Protein AF-A0A6N2NL70-F1 (afdb_monomer_lite)

Secondary structure (DSSP, 8-state):
-HHHHHHHHHHHHHHHHHHHHHHHHHHHHHHHHHHHSSSHHHHHHHHHHHHHHHHHHHHSPPHHHHHHHHHHHHHHHHHHHH-GGGTT-EEEE-TTTTTT---TTS-EEEEEEPS------TTHHHHHHHHHHHHHHHHHHTTTSTTHHHHHTT------SSS-TTEEEEEE---

Structure (mmCIF, N/CA/C/O backbone):
data_AF-A0A6N2NL70-F1
#
_entry.id   AF-A0A6N2NL70-F1
#
loop_
_atom_site.group_PDB
_atom_sit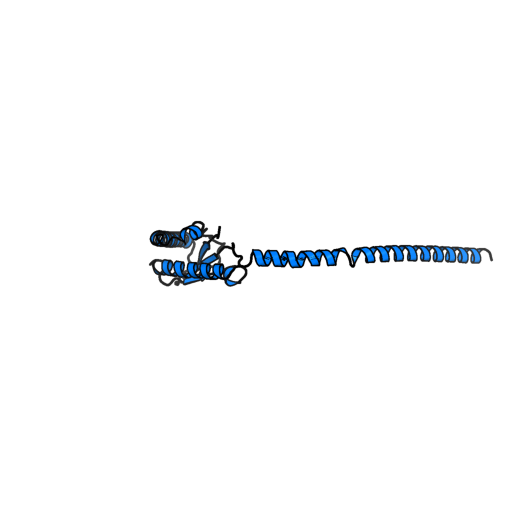e.id
_atom_site.type_symbol
_atom_site.label_atom_id
_atom_site.label_alt_id
_atom_site.label_comp_id
_atom_site.label_asym_id
_atom_site.label_entity_id
_atom_site.label_seq_id
_atom_site.pdbx_PDB_ins_code
_atom_site.Cartn_x
_atom_site.Cartn_y
_atom_site.Cartn_z
_atom_site.occupancy
_atom_site.B_iso_or_equiv
_atom_site.auth_seq_id
_atom_site.auth_comp_id
_atom_site.auth_asym_id
_atom_site.auth_atom_id
_atom_site.pdbx_PDB_model_num
ATOM 1 N N . MET A 1 1 ? 22.037 49.053 -81.531 1.00 60.97 1 MET A N 1
ATOM 2 C CA . MET A 1 1 ? 22.337 47.600 -81.547 1.00 60.97 1 MET A CA 1
ATOM 3 C C . MET A 1 1 ? 23.118 47.117 -80.321 1.00 60.97 1 MET A C 1
ATOM 5 O O . MET A 1 1 ? 22.799 46.044 -79.839 1.00 60.97 1 MET A O 1
ATOM 9 N N . VAL A 1 2 ? 24.074 47.874 -79.763 1.00 65.06 2 VAL A N 1
ATOM 10 C CA . VAL A 1 2 ? 24.928 47.417 -78.635 1.00 65.06 2 VAL A CA 1
ATOM 11 C C . VAL A 1 2 ? 24.159 47.146 -77.325 1.00 65.06 2 VAL A C 1
ATOM 13 O O . VAL A 1 2 ? 24.443 46.173 -76.633 1.00 65.06 2 VAL A O 1
ATOM 16 N N . THR A 1 3 ? 23.134 47.938 -77.004 1.00 68.06 3 THR A N 1
ATOM 17 C CA . THR A 1 3 ? 22.392 47.832 -75.730 1.00 68.06 3 THR A CA 1
ATOM 18 C C . THR A 1 3 ? 21.575 46.542 -75.599 1.00 68.06 3 THR A C 1
ATOM 20 O O . THR A 1 3 ? 21.500 45.968 -74.519 1.00 68.06 3 THR A O 1
ATOM 23 N N . ILE A 1 4 ? 21.001 46.046 -76.701 1.00 75.00 4 ILE A N 1
ATOM 24 C CA . ILE A 1 4 ? 20.176 44.824 -76.702 1.00 75.00 4 ILE A CA 1
ATOM 25 C C . ILE A 1 4 ? 21.049 43.587 -76.462 1.00 75.00 4 ILE A C 1
ATOM 27 O O . ILE A 1 4 ? 20.670 42.706 -75.695 1.00 75.00 4 ILE A O 1
ATOM 31 N N . HIS A 1 5 ? 22.249 43.550 -77.050 1.00 76.25 5 HIS A N 1
ATOM 32 C CA . HIS A 1 5 ? 23.194 42.454 -76.833 1.00 76.25 5 HIS A CA 1
ATOM 33 C C . HIS A 1 5 ? 23.708 42.397 -75.390 1.00 76.25 5 HIS A C 1
ATOM 35 O O . HIS A 1 5 ? 23.861 41.304 -74.852 1.00 76.25 5 HIS A O 1
ATOM 41 N N . LEU A 1 6 ? 23.915 43.548 -74.740 1.00 77.19 6 LEU A N 1
ATOM 42 C CA . LEU A 1 6 ? 24.357 43.590 -73.344 1.00 77.19 6 LEU A CA 1
ATOM 43 C C . LEU A 1 6 ? 23.268 43.094 -72.380 1.00 77.19 6 LEU A C 1
ATOM 45 O O . LEU A 1 6 ? 23.567 42.338 -71.460 1.00 77.19 6 LEU A O 1
ATOM 49 N N . VAL A 1 7 ? 22.004 43.465 -72.617 1.00 79.62 7 VAL A N 1
ATOM 50 C CA . VAL A 1 7 ? 20.869 42.979 -71.815 1.00 79.62 7 VAL A CA 1
ATOM 51 C C . VAL A 1 7 ? 20.704 41.467 -71.974 1.00 79.62 7 VAL A C 1
ATOM 53 O O . VAL A 1 7 ? 20.591 40.769 -70.971 1.00 79.62 7 VAL A O 1
ATOM 56 N N . LEU A 1 8 ? 20.782 40.941 -73.203 1.00 80.19 8 LEU A N 1
ATOM 57 C CA . LEU A 1 8 ? 20.719 39.496 -73.441 1.00 80.19 8 LEU A CA 1
ATOM 58 C C . LEU A 1 8 ? 21.860 38.751 -72.737 1.00 80.19 8 LEU A C 1
ATOM 60 O O . LEU A 1 8 ? 21.617 37.746 -72.071 1.00 80.19 8 LEU A O 1
ATOM 64 N N . LEU A 1 9 ? 23.088 39.266 -72.817 1.00 81.62 9 LEU A N 1
ATOM 65 C CA . LEU A 1 9 ? 24.242 38.645 -72.170 1.00 81.62 9 LEU A CA 1
ATOM 66 C C . LEU A 1 9 ? 24.090 38.615 -70.642 1.00 81.62 9 LEU A C 1
ATOM 68 O O . LEU A 1 9 ? 24.314 37.576 -70.027 1.00 81.62 9 LEU A O 1
ATOM 72 N N . LEU A 1 10 ? 23.645 39.718 -70.033 1.00 81.81 10 LEU A N 1
ATOM 73 C CA . LEU A 1 10 ? 23.405 39.780 -68.591 1.00 81.81 10 LEU A CA 1
ATOM 74 C C . LEU A 1 10 ? 22.284 38.832 -68.159 1.00 81.81 10 LEU A C 1
ATOM 76 O O . LEU A 1 10 ? 22.434 38.163 -67.142 1.00 81.81 10 LEU A O 1
ATOM 80 N N . THR A 1 11 ? 21.204 38.711 -68.940 1.00 78.38 11 THR A N 1
ATOM 81 C CA . THR A 1 11 ? 20.132 37.748 -68.637 1.00 78.38 11 THR A CA 1
ATOM 82 C C . THR A 1 11 ? 20.603 36.300 -68.736 1.00 78.38 11 THR A C 1
ATOM 84 O O . THR A 1 11 ? 20.249 35.493 -67.884 1.00 78.38 11 THR A O 1
ATOM 87 N N . LEU A 1 12 ? 21.452 35.971 -69.714 1.00 81.75 12 LEU A N 1
ATOM 88 C CA . LEU A 1 12 ? 22.005 34.624 -69.864 1.00 81.75 12 LEU A CA 1
ATOM 89 C C . LEU A 1 12 ? 22.978 34.278 -68.732 1.00 81.75 12 LEU A C 1
ATOM 91 O O . LEU A 1 12 ? 22.918 33.169 -68.210 1.00 81.75 12 LEU A O 1
ATOM 95 N N . ILE A 1 13 ? 23.811 35.230 -68.296 1.00 80.94 13 ILE A N 1
ATOM 96 C CA . ILE A 1 13 ? 24.683 35.061 -67.123 1.00 80.94 13 ILE A CA 1
ATOM 97 C C . ILE A 1 13 ? 23.839 34.849 -65.861 1.00 80.94 13 ILE A C 1
ATOM 99 O O . ILE A 1 13 ? 24.136 33.960 -65.069 1.00 80.94 13 ILE A O 1
ATOM 103 N N . TRP A 1 14 ? 22.762 35.618 -65.688 1.00 77.69 14 TRP A N 1
ATOM 104 C CA . TRP A 1 14 ? 21.868 35.470 -64.538 1.00 77.69 14 TRP A CA 1
ATOM 105 C C . TRP A 1 14 ? 21.181 34.101 -64.512 1.00 77.69 14 TRP A C 1
ATOM 107 O O . TRP A 1 14 ? 21.126 33.469 -63.462 1.00 77.69 14 TRP A O 1
ATOM 117 N N . ILE A 1 15 ? 20.714 33.612 -65.667 1.00 79.25 15 ILE A N 1
ATOM 118 C CA . ILE A 1 15 ? 20.118 32.274 -65.799 1.00 79.25 15 ILE A CA 1
ATOM 119 C C . ILE A 1 15 ? 21.146 31.186 -65.472 1.00 79.25 15 ILE A C 1
ATOM 121 O O . ILE A 1 15 ? 20.817 30.255 -64.743 1.00 79.25 15 ILE A O 1
ATOM 125 N N . TRP A 1 16 ? 22.384 31.325 -65.957 1.00 73.75 16 TRP A N 1
ATOM 126 C CA . TRP A 1 16 ? 23.456 30.356 -65.722 1.00 73.75 16 TRP A CA 1
ATOM 127 C C . TRP A 1 16 ? 23.856 30.282 -64.238 1.00 73.75 16 TRP A C 1
ATOM 129 O O . TRP A 1 16 ? 23.943 29.202 -63.656 1.00 73.75 16 TRP A O 1
ATOM 139 N N . VAL A 1 17 ? 23.979 31.437 -63.578 1.00 78.06 17 VAL A N 1
ATOM 140 C CA . VAL A 1 17 ? 24.245 31.511 -62.132 1.00 78.06 17 VAL A CA 1
ATOM 141 C C . VAL A 1 17 ? 23.085 30.926 -61.319 1.00 78.06 17 VAL A C 1
ATOM 143 O O . VAL A 1 17 ? 23.312 30.228 -60.329 1.00 78.06 17 VAL A O 1
ATOM 146 N N . LEU A 1 18 ? 21.837 31.168 -61.733 1.00 75.69 18 LEU A N 1
ATOM 147 C CA . LEU A 1 18 ? 20.662 30.635 -61.045 1.00 75.69 18 LEU A CA 1
ATOM 148 C C . LEU A 1 18 ? 20.549 29.110 -61.199 1.00 75.69 18 LEU A C 1
ATOM 150 O O . LEU A 1 18 ? 20.168 28.430 -60.245 1.00 75.69 18 LEU A O 1
ATOM 154 N N . SER A 1 19 ? 20.907 28.559 -62.366 1.00 72.75 19 SER A N 1
ATOM 155 C CA . SER A 1 19 ? 20.907 27.110 -62.585 1.00 72.75 19 SER A CA 1
ATOM 156 C C . SER A 1 19 ? 21.969 26.398 -61.753 1.00 72.75 19 SER A C 1
ATOM 158 O O . SER A 1 19 ? 21.662 25.380 -61.133 1.00 72.75 19 SER A O 1
ATOM 160 N N . ASP A 1 20 ? 23.176 26.955 -61.656 1.00 73.44 20 ASP A N 1
ATOM 161 C CA . ASP A 1 20 ? 24.255 26.354 -60.865 1.00 73.44 20 ASP A CA 1
ATOM 162 C C . ASP A 1 20 ? 23.947 26.401 -59.364 1.00 73.44 20 ASP A C 1
ATOM 164 O O . ASP A 1 20 ? 24.164 25.423 -58.642 1.00 73.44 20 ASP A O 1
ATOM 168 N N . LEU A 1 21 ? 23.347 27.501 -58.894 1.00 73.62 21 LEU A N 1
ATOM 169 C CA . LEU A 1 21 ? 22.885 27.619 -57.513 1.00 73.62 21 LEU A CA 1
ATOM 170 C C . LEU A 1 21 ? 21.769 26.609 -57.205 1.00 73.62 21 LEU A C 1
ATOM 172 O O . LEU A 1 21 ? 21.770 26.002 -56.136 1.00 73.62 21 LEU A O 1
ATOM 176 N N . HIS A 1 22 ? 20.847 26.377 -58.144 1.00 71.81 22 HIS A N 1
ATOM 177 C CA . HIS A 1 22 ? 19.790 25.379 -57.985 1.00 71.81 22 HIS A CA 1
ATOM 178 C C . HIS A 1 22 ? 20.348 23.950 -57.929 1.00 71.81 22 HIS A C 1
ATOM 180 O O . HIS A 1 22 ? 19.907 23.153 -57.101 1.00 71.81 22 HIS A O 1
ATOM 186 N N . VAL A 1 23 ? 21.348 23.622 -58.754 1.00 73.19 23 VAL A N 1
ATOM 187 C CA . VAL A 1 23 ? 22.023 22.314 -58.716 1.00 73.19 23 VAL A CA 1
ATOM 188 C C . VAL A 1 23 ? 22.745 22.115 -57.383 1.00 73.19 23 VAL A C 1
ATOM 190 O O . VAL A 1 23 ? 22.599 21.057 -56.770 1.00 73.19 23 VAL A O 1
ATOM 193 N N . LEU A 1 24 ? 23.448 23.135 -56.882 1.00 67.69 24 LEU A N 1
ATOM 194 C CA . LEU A 1 24 ? 24.162 23.062 -55.607 1.00 67.69 24 LEU A CA 1
ATOM 195 C C . LEU A 1 24 ? 23.203 22.936 -54.414 1.00 67.69 24 LEU A C 1
ATOM 197 O O . LEU A 1 24 ? 23.420 22.110 -53.526 1.00 67.69 24 LEU A O 1
ATOM 201 N N . ILE A 1 25 ? 22.108 23.702 -54.410 1.00 70.38 25 ILE A N 1
ATOM 202 C CA . ILE A 1 25 ? 21.053 23.605 -53.393 1.00 70.38 25 ILE A CA 1
ATOM 203 C C . ILE A 1 25 ? 20.389 22.227 -53.453 1.00 70.38 25 ILE A C 1
ATOM 205 O O . ILE A 1 25 ? 20.215 21.594 -52.414 1.00 70.38 25 ILE A O 1
ATOM 209 N N . SER A 1 26 ? 20.084 21.719 -54.651 1.00 67.25 26 SER A N 1
ATOM 210 C CA . SER A 1 26 ? 19.466 20.404 -54.827 1.00 67.25 26 SER A CA 1
ATOM 211 C C . SER A 1 26 ? 20.389 19.272 -54.378 1.00 67.25 26 SER A C 1
ATOM 213 O O . SER A 1 26 ? 19.918 18.353 -53.719 1.00 67.25 26 SER A O 1
ATOM 215 N N . GLN A 1 27 ? 21.691 19.330 -54.674 1.00 65.50 27 GLN A N 1
ATOM 216 C CA . GLN A 1 27 ? 22.669 18.336 -54.212 1.00 65.50 27 GLN A CA 1
ATOM 217 C C . GLN A 1 27 ? 22.864 18.395 -52.692 1.00 65.50 27 GLN A C 1
ATOM 219 O O . GLN A 1 27 ? 22.917 17.356 -52.035 1.00 65.50 27 GLN A O 1
ATOM 224 N N . THR A 1 28 ? 22.892 19.598 -52.113 1.00 62.28 28 THR A N 1
ATOM 225 C CA . THR A 1 28 ? 23.029 19.787 -50.660 1.00 62.28 28 THR A CA 1
ATOM 226 C C . THR A 1 28 ? 21.783 19.303 -49.913 1.00 62.28 28 THR A C 1
ATOM 228 O O . THR A 1 28 ? 21.906 18.616 -48.899 1.00 62.28 28 THR A O 1
ATOM 231 N N . LEU A 1 29 ? 20.583 19.578 -50.441 1.00 61.25 29 LEU A N 1
ATOM 232 C CA . LEU A 1 29 ? 19.320 19.066 -49.903 1.00 61.25 29 LEU A CA 1
ATOM 233 C C . LEU A 1 29 ? 19.231 17.543 -50.026 1.00 61.25 29 LEU A C 1
ATOM 235 O O . LEU A 1 29 ? 18.881 16.905 -49.041 1.00 61.25 29 LEU A O 1
ATOM 239 N N . HIS A 1 30 ? 19.616 16.949 -51.165 1.00 58.00 30 HIS A N 1
ATOM 240 C CA . HIS A 1 30 ? 19.584 15.491 -51.350 1.00 58.00 30 HIS A CA 1
ATOM 241 C C . HIS A 1 30 ? 20.553 14.762 -50.401 1.00 58.00 30 HIS A C 1
ATOM 243 O O . HIS A 1 30 ? 20.202 13.720 -49.840 1.00 58.00 30 HIS A O 1
ATOM 249 N N . CYS A 1 31 ? 21.743 15.332 -50.169 1.00 56.09 31 CYS A N 1
ATOM 250 C CA . CYS A 1 31 ? 22.704 14.841 -49.178 1.00 56.09 31 CYS A CA 1
ATOM 251 C C . CYS A 1 31 ? 22.175 14.986 -47.741 1.00 56.09 31 CYS A C 1
ATOM 253 O O . CYS A 1 31 ? 22.286 14.048 -46.953 1.00 56.09 31 CYS A O 1
ATOM 255 N N . ALA A 1 32 ? 21.543 16.114 -47.400 1.00 56.47 32 ALA A N 1
ATOM 256 C CA . ALA A 1 32 ? 20.962 16.333 -46.075 1.00 56.47 32 ALA A CA 1
ATOM 257 C C . ALA A 1 32 ? 19.765 15.402 -45.798 1.00 56.47 32 ALA A C 1
ATOM 259 O O . ALA A 1 32 ? 19.673 14.822 -44.716 1.00 56.47 32 ALA A O 1
ATOM 260 N N . THR A 1 33 ? 18.884 15.173 -46.779 1.00 56.94 33 THR A N 1
ATOM 261 C CA . THR A 1 33 ? 17.755 14.236 -46.643 1.00 56.94 33 THR A CA 1
ATOM 262 C C . THR A 1 33 ? 18.200 12.772 -46.613 1.00 56.94 33 THR A C 1
ATOM 264 O O . THR A 1 33 ? 17.597 11.970 -45.900 1.00 56.94 33 THR A O 1
ATOM 267 N N . GLY A 1 34 ? 19.282 12.418 -47.318 1.00 50.75 34 GLY A N 1
ATOM 268 C CA . GLY A 1 34 ? 19.867 11.072 -47.287 1.00 50.75 34 GLY A CA 1
ATOM 269 C C . GLY A 1 34 ? 20.529 10.722 -45.949 1.00 50.75 34 GLY A C 1
ATOM 270 O O . GLY A 1 34 ? 20.437 9.583 -45.498 1.00 50.75 34 GLY A O 1
ATOM 271 N N . ILE A 1 35 ? 21.130 11.707 -45.273 1.00 54.78 35 ILE A N 1
ATOM 272 C CA . ILE A 1 35 ? 21.758 11.529 -43.953 1.00 54.78 35 ILE A CA 1
ATOM 273 C C . ILE A 1 35 ? 20.712 11.481 -42.825 1.00 54.78 35 ILE A C 1
ATOM 275 O O . ILE A 1 35 ? 20.897 10.758 -41.847 1.00 54.78 35 ILE A O 1
ATOM 279 N N . ILE A 1 36 ? 19.593 12.201 -42.955 1.00 53.97 36 ILE A N 1
ATOM 280 C CA . ILE A 1 36 ? 18.609 12.342 -41.868 1.00 53.97 36 ILE A CA 1
ATOM 281 C C . ILE A 1 36 ? 17.531 11.237 -41.883 1.00 53.97 36 ILE A C 1
ATOM 283 O O . ILE A 1 36 ? 16.947 10.951 -40.839 1.00 53.97 36 ILE A O 1
ATOM 287 N N . SER A 1 37 ? 17.272 10.556 -43.009 1.00 55.50 37 SER A N 1
ATOM 288 C CA . SER A 1 37 ? 16.029 9.774 -43.133 1.00 55.50 37 SER A CA 1
ATOM 289 C C . SER A 1 37 ? 16.078 8.265 -42.833 1.00 55.50 37 SER A C 1
ATOM 291 O O . SER A 1 37 ? 14.994 7.705 -42.671 1.00 55.50 37 SER A O 1
ATOM 293 N N . GLN A 1 38 ? 17.218 7.557 -42.757 1.00 53.59 38 GLN A N 1
ATOM 294 C CA . GLN A 1 38 ? 17.152 6.074 -42.635 1.00 53.59 38 GLN A CA 1
ATOM 295 C C . GLN A 1 38 ? 18.148 5.376 -41.685 1.00 53.59 38 GLN A C 1
ATOM 297 O O . GLN A 1 38 ? 17.899 4.230 -41.311 1.00 53.59 38 GLN A O 1
ATOM 302 N N . GLY A 1 39 ? 19.231 6.019 -41.231 1.00 51.72 39 GLY A N 1
ATOM 303 C CA . GLY A 1 39 ? 20.268 5.339 -40.427 1.00 51.72 39 GLY A CA 1
ATOM 304 C C . GLY A 1 39 ? 20.087 5.409 -38.904 1.00 51.72 39 GLY A C 1
ATOM 305 O O . GLY A 1 39 ? 20.256 4.416 -38.198 1.00 51.72 39 GLY A O 1
ATOM 306 N N . THR A 1 40 ? 19.732 6.577 -38.375 1.00 54.66 40 THR A N 1
ATOM 307 C CA . THR A 1 40 ? 19.749 6.860 -36.926 1.00 54.66 40 THR A CA 1
ATOM 308 C C . THR A 1 40 ? 18.450 6.472 -36.225 1.00 54.66 40 THR A C 1
ATOM 310 O O . THR A 1 4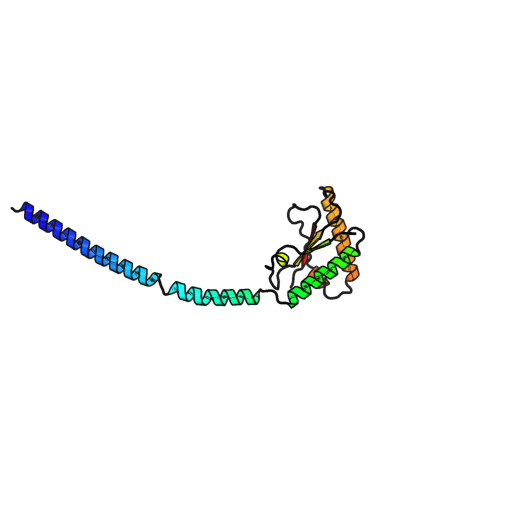0 ? 18.467 6.007 -35.085 1.00 54.66 40 THR A O 1
ATOM 313 N N . THR A 1 41 ? 17.314 6.604 -36.909 1.00 56.12 41 THR A N 1
ATOM 314 C CA . THR A 1 41 ? 15.991 6.274 -36.364 1.00 56.12 41 THR A CA 1
ATOM 315 C C . THR A 1 41 ? 15.801 4.762 -36.250 1.00 56.12 41 THR A C 1
ATOM 317 O O . THR A 1 41 ? 15.487 4.278 -35.166 1.00 56.12 41 THR A O 1
ATOM 320 N N . MET A 1 42 ? 16.087 3.988 -37.306 1.00 56.22 42 MET A N 1
ATOM 321 C CA . MET A 1 42 ? 15.922 2.525 -37.290 1.00 56.22 42 MET A CA 1
ATOM 322 C C . MET A 1 42 ? 16.779 1.823 -36.231 1.00 56.22 42 MET A C 1
ATOM 324 O O . MET A 1 42 ? 16.313 0.872 -35.606 1.00 56.22 42 MET A O 1
ATOM 328 N N . ASN A 1 43 ? 18.014 2.279 -36.004 1.00 63.12 43 ASN A N 1
ATOM 329 C CA . ASN A 1 43 ? 18.891 1.661 -35.010 1.00 63.12 43 ASN A CA 1
ATOM 330 C C . ASN A 1 43 ? 18.465 2.010 -33.571 1.00 63.12 43 ASN A C 1
ATOM 332 O O . ASN A 1 43 ? 18.500 1.159 -32.688 1.00 63.12 43 ASN A O 1
ATOM 336 N N . THR A 1 44 ? 17.971 3.233 -33.349 1.00 66.50 44 THR A N 1
ATOM 337 C CA . THR A 1 44 ? 17.444 3.650 -32.040 1.00 66.50 44 THR A CA 1
ATOM 338 C C . THR A 1 44 ? 16.184 2.864 -31.672 1.00 66.50 44 THR A C 1
ATOM 340 O O . THR A 1 44 ? 16.106 2.350 -30.561 1.00 66.50 44 THR A O 1
ATOM 343 N N . TYR A 1 45 ? 15.236 2.675 -32.601 1.00 71.56 45 TYR A N 1
ATOM 344 C CA . TYR A 1 45 ? 14.046 1.844 -32.351 1.00 71.56 45 TYR A CA 1
ATOM 345 C C . TYR A 1 45 ? 14.398 0.367 -32.106 1.00 71.56 45 TYR A C 1
ATOM 347 O O . TYR A 1 45 ? 13.804 -0.260 -31.231 1.00 71.56 45 TYR A O 1
ATOM 355 N N . ARG A 1 46 ? 15.408 -0.168 -32.811 1.00 80.25 46 ARG A N 1
ATOM 356 C CA . ARG A 1 46 ? 15.903 -1.546 -32.629 1.00 80.25 46 ARG A CA 1
ATOM 357 C C . ARG A 1 46 ? 16.483 -1.826 -31.246 1.00 80.25 46 ARG A C 1
ATOM 359 O O . ARG A 1 46 ? 16.428 -2.969 -30.813 1.00 80.25 46 ARG A O 1
ATOM 366 N N . VAL A 1 47 ? 17.036 -0.820 -30.571 1.00 87.75 47 VAL A N 1
ATOM 367 C CA . VAL A 1 47 ? 17.566 -0.953 -29.202 1.00 87.75 47 VAL A CA 1
ATOM 368 C C . VAL A 1 47 ? 16.518 -0.556 -28.164 1.00 87.75 47 VAL A C 1
ATOM 370 O O . VAL A 1 47 ? 16.409 -1.199 -27.121 1.00 87.75 47 VAL A O 1
ATOM 373 N N . LEU A 1 48 ? 15.717 0.473 -28.453 1.00 91.69 48 LEU A N 1
ATOM 374 C CA . LEU A 1 48 ? 14.710 1.008 -27.542 1.00 91.69 48 LEU A CA 1
ATOM 375 C C . LEU A 1 48 ? 13.620 -0.015 -27.222 1.00 91.69 48 LEU A C 1
ATOM 377 O O . LEU A 1 48 ? 13.294 -0.193 -26.054 1.00 91.69 48 LEU A O 1
ATOM 381 N N . GLU A 1 49 ? 13.062 -0.694 -28.226 1.00 92.25 49 GLU A N 1
ATOM 382 C CA . GLU A 1 49 ? 11.957 -1.628 -27.991 1.00 92.25 49 GLU A CA 1
ATOM 383 C C . GLU A 1 49 ? 12.372 -2.832 -27.118 1.00 92.25 49 GLU A C 1
ATOM 385 O O . GLU A 1 49 ? 11.680 -3.091 -26.129 1.00 92.25 49 GLU A O 1
ATOM 390 N N . PRO A 1 50 ? 13.494 -3.536 -27.384 1.00 93.81 50 PRO A N 1
ATOM 391 C CA . PRO A 1 50 ? 13.995 -4.570 -26.477 1.00 93.81 50 PRO A CA 1
ATOM 392 C C . PRO A 1 50 ? 14.307 -4.033 -25.082 1.00 93.81 50 PRO A C 1
ATOM 394 O O . PRO A 1 50 ? 13.902 -4.638 -24.099 1.00 93.81 50 PRO A O 1
ATOM 397 N N . THR A 1 51 ? 14.931 -2.855 -24.989 1.00 94.69 51 THR A N 1
ATOM 398 C CA . THR A 1 51 ? 15.286 -2.253 -23.696 1.00 94.69 51 THR A CA 1
ATOM 399 C C . THR A 1 51 ? 14.040 -1.939 -22.864 1.00 94.69 51 THR A C 1
ATOM 401 O O . THR A 1 51 ? 14.001 -2.226 -21.671 1.00 94.69 51 THR A O 1
ATOM 404 N N . LEU A 1 52 ? 12.986 -1.392 -23.480 1.00 94.56 52 LEU A N 1
ATOM 405 C CA . LEU A 1 52 ? 11.712 -1.147 -22.801 1.00 94.56 52 LEU A CA 1
ATOM 406 C C . LEU A 1 52 ? 11.046 -2.451 -22.361 1.00 94.56 52 LEU A C 1
ATOM 408 O O . LEU A 1 52 ? 10.534 -2.514 -21.246 1.00 94.56 52 LEU A O 1
ATOM 412 N N . LYS A 1 53 ? 11.068 -3.495 -23.198 1.00 95.06 53 LYS A N 1
ATOM 413 C CA . LYS A 1 53 ? 10.548 -4.821 -22.827 1.00 95.06 53 LYS A CA 1
ATOM 414 C C . LYS A 1 53 ? 11.318 -5.418 -21.654 1.00 95.06 53 LYS A C 1
ATOM 416 O O . LYS A 1 53 ? 10.690 -5.919 -20.728 1.00 95.06 53 LYS A O 1
ATOM 421 N N . ASP A 1 54 ? 12.641 -5.316 -21.653 1.00 95.62 54 ASP A N 1
ATOM 422 C CA . ASP A 1 54 ? 13.486 -5.817 -20.569 1.00 95.62 54 ASP A CA 1
ATOM 423 C C . ASP A 1 54 ? 13.212 -5.074 -19.257 1.00 95.62 54 ASP A C 1
ATOM 425 O O . ASP A 1 54 ? 13.043 -5.706 -18.213 1.00 95.62 54 ASP A O 1
ATOM 429 N N . ILE A 1 55 ? 13.071 -3.743 -19.312 1.00 93.94 55 ILE A N 1
ATOM 430 C CA . ILE A 1 55 ? 12.669 -2.935 -18.153 1.00 93.94 55 ILE A CA 1
ATOM 431 C C . ILE A 1 55 ? 11.290 -3.375 -17.656 1.00 93.94 55 ILE A C 1
ATOM 433 O O . ILE A 1 55 ? 11.139 -3.649 -16.467 1.00 93.94 55 ILE A O 1
ATOM 437 N N . LEU A 1 56 ? 10.296 -3.479 -18.544 1.00 92.94 56 LEU A N 1
ATOM 438 C CA . LEU A 1 56 ? 8.935 -3.881 -18.180 1.00 92.94 56 LEU A CA 1
ATOM 439 C C . LEU A 1 56 ? 8.912 -5.270 -17.535 1.00 92.94 56 LEU A C 1
ATOM 441 O O . LEU A 1 56 ? 8.324 -5.430 -16.471 1.00 92.94 56 LEU A O 1
ATOM 445 N N . ASN A 1 57 ? 9.619 -6.241 -18.110 1.00 93.19 57 ASN A N 1
ATOM 446 C CA . ASN A 1 57 ? 9.742 -7.589 -17.554 1.00 93.19 57 ASN A CA 1
ATOM 447 C C . ASN A 1 57 ? 10.440 -7.595 -16.184 1.00 93.19 57 ASN A C 1
ATOM 449 O O . ASN A 1 57 ? 10.094 -8.391 -15.309 1.00 93.19 57 ASN A O 1
ATOM 453 N N . GLY A 1 58 ? 11.419 -6.708 -15.987 1.00 91.56 58 GLY A N 1
ATOM 454 C CA . GLY A 1 58 ? 12.126 -6.555 -14.719 1.00 91.56 58 GLY A CA 1
ATOM 455 C C . GLY A 1 58 ? 11.250 -5.967 -13.613 1.00 91.56 58 GLY A C 1
ATOM 456 O O . GLY A 1 58 ? 11.314 -6.438 -12.479 1.00 91.56 58 GLY A O 1
ATOM 457 N N . VAL A 1 59 ? 10.423 -4.966 -13.934 1.00 92.50 59 VAL A N 1
ATOM 458 C CA . VAL A 1 59 ? 9.610 -4.239 -12.941 1.00 92.50 59 VAL A CA 1
ATOM 459 C C . VAL A 1 59 ? 8.209 -4.818 -12.744 1.00 92.50 59 VAL A C 1
ATOM 461 O O . VAL A 1 59 ? 7.590 -4.539 -11.715 1.00 92.50 59 VAL A O 1
ATOM 464 N N . GLN A 1 60 ? 7.690 -5.595 -13.699 1.00 93.25 60 GLN A N 1
ATOM 465 C CA . GLN A 1 60 ? 6.334 -6.135 -13.644 1.00 93.25 60 GLN A CA 1
ATOM 466 C C . GLN A 1 60 ? 6.151 -7.055 -12.421 1.00 93.25 60 GLN A C 1
ATOM 468 O O . GLN A 1 60 ? 7.008 -7.910 -12.144 1.00 93.25 60 GLN A O 1
ATOM 473 N N . PRO A 1 61 ? 5.027 -6.915 -11.695 1.00 92.19 61 PRO A N 1
ATOM 474 C CA . PRO A 1 61 ? 4.697 -7.804 -10.596 1.00 92.19 61 PRO A CA 1
ATOM 475 C C . PRO A 1 61 ? 4.469 -9.234 -11.090 1.00 92.19 61 PRO A C 1
ATOM 477 O O . PRO A 1 61 ? 3.802 -9.479 -12.099 1.00 92.19 61 PRO A O 1
ATOM 480 N N . LEU A 1 62 ? 5.020 -10.182 -10.345 1.00 92.25 62 LEU A N 1
ATOM 481 C CA . LEU A 1 62 ? 4.803 -11.610 -10.511 1.00 92.25 62 LEU A CA 1
ATOM 482 C C . LEU A 1 62 ? 3.520 -12.037 -9.800 1.00 92.25 62 LEU A C 1
ATOM 484 O O . LEU A 1 62 ? 2.966 -11.316 -8.970 1.00 92.25 62 LEU A O 1
ATOM 488 N N . ARG A 1 63 ? 3.050 -13.251 -10.092 1.00 92.62 63 ARG A N 1
ATOM 489 C CA . ARG A 1 63 ? 1.852 -13.809 -9.451 1.00 92.62 63 ARG A CA 1
ATOM 490 C C . ARG A 1 63 ? 2.003 -13.882 -7.930 1.00 92.62 63 ARG A C 1
ATOM 492 O O . ARG A 1 63 ? 1.040 -13.666 -7.202 1.00 92.62 63 ARG A O 1
ATOM 499 N N . GLU A 1 64 ? 3.206 -14.159 -7.455 1.00 88.25 64 GLU A N 1
ATOM 500 C CA . GLU A 1 64 ? 3.544 -14.248 -6.040 1.00 88.25 64 GLU A CA 1
ATOM 501 C C . GLU A 1 64 ? 3.412 -12.883 -5.351 1.00 88.25 64 GLU A C 1
ATOM 503 O O . GLU A 1 64 ? 2.918 -12.822 -4.225 1.00 88.25 64 GLU A O 1
ATOM 508 N N . ASP A 1 65 ? 3.748 -11.791 -6.051 1.00 86.81 65 ASP A N 1
ATOM 509 C CA . ASP A 1 65 ? 3.579 -10.425 -5.544 1.00 86.81 65 ASP A CA 1
ATOM 510 C C . ASP A 1 65 ? 2.095 -10.109 -5.319 1.00 86.81 65 ASP A C 1
ATOM 512 O O . ASP A 1 65 ? 1.730 -9.516 -4.305 1.00 86.81 65 ASP A O 1
ATOM 516 N N . TRP A 1 66 ? 1.218 -10.546 -6.229 1.00 90.69 66 TRP A N 1
ATOM 517 C CA . TRP A 1 66 ? -0.231 -10.411 -6.059 1.00 90.69 66 TRP A CA 1
ATOM 518 C C . TRP A 1 66 ? -0.737 -11.201 -4.861 1.00 90.69 66 TRP A C 1
ATOM 520 O O . TRP A 1 66 ? -1.426 -10.646 -4.009 1.00 90.69 66 TRP A O 1
ATOM 530 N N . VAL A 1 67 ? -0.389 -12.488 -4.789 1.00 89.94 67 VAL A N 1
ATOM 531 C CA . VAL A 1 67 ? -0.828 -13.379 -3.705 1.00 89.94 67 VAL A CA 1
ATOM 532 C C . VAL A 1 67 ? -0.392 -12.829 -2.349 1.00 89.94 67 VAL A C 1
ATOM 534 O O . VAL A 1 67 ? -1.183 -12.807 -1.409 1.00 89.94 67 VAL A O 1
ATOM 537 N N . MET A 1 68 ? 0.842 -12.333 -2.249 1.00 84.44 68 MET A N 1
ATOM 538 C CA . MET A 1 68 ? 1.353 -11.736 -1.020 1.00 84.44 68 MET A CA 1
ATOM 539 C C . MET A 1 68 ? 0.593 -10.461 -0.643 1.00 84.44 68 MET A C 1
ATOM 541 O O . MET A 1 68 ? 0.208 -10.305 0.513 1.00 84.44 68 MET A O 1
ATOM 545 N N . ARG A 1 69 ? 0.333 -9.567 -1.605 1.00 88.12 69 ARG A N 1
ATOM 546 C CA . ARG A 1 69 ? -0.406 -8.318 -1.360 1.00 88.12 69 ARG A CA 1
ATOM 547 C C . ARG A 1 69 ? -1.859 -8.574 -0.958 1.00 88.12 69 ARG A C 1
ATOM 549 O O . ARG A 1 69 ? -2.330 -7.935 -0.024 1.00 88.12 69 ARG A O 1
ATOM 556 N N . PHE A 1 70 ? -2.539 -9.541 -1.580 1.00 89.88 70 PHE A N 1
ATOM 557 C CA . PHE A 1 70 ? -3.877 -9.967 -1.152 1.00 89.88 70 PHE A CA 1
ATOM 558 C C . PHE A 1 70 ? -3.870 -10.504 0.276 1.00 89.88 70 PHE A C 1
ATOM 560 O O . PHE A 1 70 ? -4.676 -10.065 1.090 1.00 89.88 70 PHE A O 1
ATOM 567 N N . LYS A 1 71 ? -2.900 -11.359 0.615 1.00 87.25 71 LYS A N 1
ATOM 568 C CA . LYS A 1 71 ? -2.754 -11.865 1.980 1.00 87.25 71 LYS A CA 1
ATOM 569 C C . LYS A 1 71 ? -2.528 -10.739 2.995 1.00 87.25 71 LYS A C 1
ATOM 571 O O . LYS A 1 71 ? -3.103 -10.769 4.074 1.00 87.25 71 LYS A O 1
ATOM 576 N N . ILE A 1 72 ? -1.720 -9.729 2.661 1.00 84.75 72 ILE A N 1
ATOM 577 C CA . ILE A 1 72 ? -1.514 -8.556 3.529 1.00 84.75 72 ILE A CA 1
ATOM 578 C C . ILE A 1 72 ? -2.834 -7.805 3.767 1.00 84.75 72 ILE A C 1
ATOM 580 O O . ILE A 1 72 ? -3.095 -7.395 4.896 1.00 84.75 72 ILE A O 1
ATOM 584 N N . ILE A 1 73 ? -3.659 -7.632 2.729 1.00 88.06 73 ILE A N 1
ATOM 585 C CA . ILE A 1 73 ? -4.966 -6.966 2.841 1.00 88.06 73 ILE A CA 1
ATOM 586 C C . ILE A 1 73 ? -5.901 -7.767 3.754 1.00 88.06 73 ILE A C 1
ATOM 588 O O . ILE A 1 73 ? -6.472 -7.182 4.671 1.00 88.06 73 ILE A O 1
ATOM 592 N N . GLU A 1 74 ? -6.014 -9.081 3.550 1.00 90.25 74 GLU A N 1
ATOM 593 C CA . GLU A 1 74 ? -6.860 -9.970 4.364 1.00 90.25 74 GLU A CA 1
ATOM 594 C C . GLU A 1 74 ? -6.442 -9.959 5.844 1.00 90.25 74 GLU A C 1
ATOM 596 O O . GLU A 1 74 ? -7.269 -9.779 6.738 1.00 90.25 74 GLU A O 1
ATOM 601 N N . GLU A 1 75 ? -5.141 -10.067 6.118 1.00 85.62 75 GLU A N 1
ATOM 602 C CA . GLU A 1 75 ? -4.603 -10.040 7.483 1.00 85.62 75 GLU A CA 1
ATOM 603 C C . GLU A 1 75 ? -4.831 -8.679 8.161 1.00 85.62 75 GLU A C 1
ATOM 605 O O . GLU A 1 75 ? -5.167 -8.610 9.348 1.00 85.62 75 GLU A O 1
ATOM 610 N N . LEU A 1 76 ? -4.683 -7.576 7.417 1.00 86.12 76 LEU A N 1
ATOM 611 C CA . LEU A 1 76 ? -4.997 -6.244 7.930 1.00 86.12 76 LEU A CA 1
ATOM 612 C C . LEU A 1 76 ? -6.497 -6.094 8.204 1.00 86.12 76 LEU A C 1
ATOM 614 O O . LEU A 1 76 ? -6.865 -5.501 9.217 1.00 86.12 76 LEU A O 1
ATOM 618 N N . GLU A 1 77 ? -7.362 -6.644 7.353 1.00 89.88 77 GLU A N 1
ATOM 619 C CA . GLU A 1 77 ? -8.810 -6.649 7.566 1.00 89.88 77 GLU A CA 1
ATOM 620 C C . GLU A 1 77 ? -9.185 -7.376 8.861 1.00 89.88 77 GLU A C 1
ATOM 622 O O . GLU A 1 77 ? -9.951 -6.854 9.675 1.00 89.88 77 GLU A O 1
ATOM 627 N N . ASP A 1 78 ? -8.578 -8.534 9.117 1.00 89.56 78 ASP A N 1
ATOM 628 C CA . ASP A 1 78 ? -8.774 -9.282 10.356 1.00 89.56 78 ASP A CA 1
ATOM 629 C C . ASP A 1 78 ? -8.320 -8.507 11.597 1.00 89.56 78 ASP A C 1
ATOM 631 O O . ASP A 1 78 ? -8.970 -8.560 12.649 1.00 89.56 78 ASP A O 1
ATOM 635 N N . VAL A 1 79 ? -7.213 -7.771 11.492 1.00 86.88 79 VAL A N 1
ATOM 636 C CA . VAL A 1 79 ? -6.736 -6.889 12.561 1.00 86.88 79 VAL A CA 1
ATOM 637 C C . VAL A 1 79 ? -7.724 -5.752 12.793 1.00 86.88 79 VAL A C 1
ATOM 639 O O . VAL A 1 79 ? -8.144 -5.541 13.930 1.00 86.88 79 VAL A O 1
ATOM 642 N N . VAL A 1 80 ? -8.149 -5.058 11.738 1.00 87.12 80 VAL A N 1
ATOM 643 C CA . VAL A 1 80 ? -9.111 -3.950 11.816 1.00 87.12 80 VAL A CA 1
ATOM 644 C C . VAL A 1 80 ? -10.428 -4.407 12.434 1.00 87.12 80 VAL A C 1
ATOM 646 O O . VAL A 1 80 ? -10.949 -3.735 13.322 1.00 87.12 80 VAL A O 1
ATOM 649 N N . ARG A 1 81 ? -10.923 -5.590 12.057 1.00 90.38 81 ARG A N 1
ATOM 650 C CA . ARG A 1 81 ? -12.152 -6.173 12.610 1.00 90.38 81 ARG A CA 1
ATOM 651 C C . ARG A 1 81 ? -12.051 -6.484 14.105 1.00 90.38 81 ARG A C 1
ATOM 653 O O . ARG A 1 81 ? -13.067 -6.470 14.794 1.00 90.38 81 ARG A O 1
ATOM 660 N N . SER A 1 82 ? -10.845 -6.749 14.611 1.00 89.31 82 SER A N 1
ATOM 661 C CA . SER A 1 82 ? -10.600 -6.984 16.043 1.00 89.31 82 SER A CA 1
ATOM 662 C C . SER A 1 82 ? -10.499 -5.703 16.882 1.00 89.31 82 SER A C 1
ATOM 664 O O . SER A 1 82 ?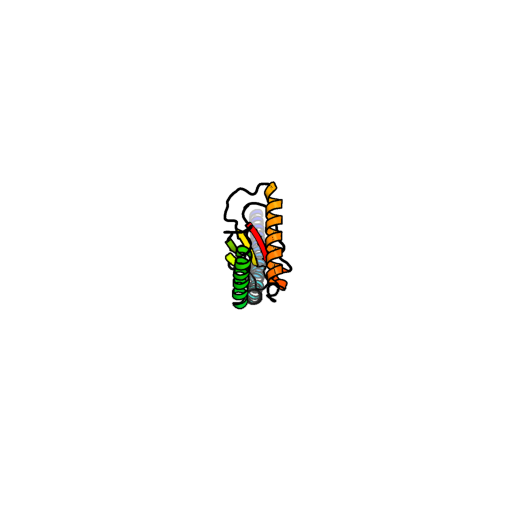 -10.521 -5.770 18.110 1.00 89.31 82 SER A O 1
ATOM 666 N N . VAL A 1 83 ? -10.401 -4.531 16.246 1.00 87.75 83 VAL A N 1
ATOM 667 C CA . VAL A 1 83 ? -10.301 -3.235 16.925 1.00 87.75 83 VAL A CA 1
ATOM 668 C C . VAL A 1 83 ? -11.695 -2.628 17.088 1.00 87.75 83 VAL A C 1
ATOM 670 O O . VAL A 1 83 ? -12.305 -2.177 16.123 1.00 87.75 83 VAL A O 1
ATOM 673 N N . GLU A 1 84 ? -12.182 -2.543 18.329 1.00 88.00 84 GLU A N 1
ATOM 674 C CA . GLU A 1 84 ? -13.530 -2.026 18.629 1.00 88.00 84 GLU A CA 1
ATOM 675 C C . GLU A 1 84 ? -13.757 -0.601 18.093 1.00 88.00 84 GLU A C 1
ATOM 677 O O . GLU A 1 84 ? -14.825 -0.286 17.570 1.00 88.00 84 GLU A O 1
ATOM 682 N N . SER A 1 85 ? -12.736 0.264 18.146 1.00 82.81 85 SER A N 1
ATOM 683 C CA . SER A 1 85 ? -12.824 1.645 17.645 1.00 82.81 85 SER A CA 1
ATOM 684 C C . SER A 1 85 ? -12.973 1.746 16.117 1.00 82.81 85 SER A C 1
ATOM 686 O O . SER A 1 85 ? -13.316 2.816 15.606 1.00 82.81 85 SER A O 1
ATOM 688 N N . LEU A 1 86 ? -12.770 0.636 15.401 1.00 83.81 86 LEU A N 1
ATOM 689 C CA . LEU A 1 86 ? -12.919 0.487 13.953 1.00 83.81 86 LEU A CA 1
ATOM 690 C C . LEU A 1 86 ? -14.055 -0.464 13.573 1.00 83.81 86 LEU A C 1
ATOM 692 O O . LEU A 1 86 ? -14.135 -0.903 12.426 1.00 83.81 86 LEU A O 1
ATOM 696 N N . ARG A 1 87 ? -14.956 -0.789 14.503 1.00 86.19 87 ARG A N 1
ATOM 697 C CA . ARG A 1 87 ? -16.065 -1.699 14.223 1.00 86.19 87 ARG A CA 1
ATOM 698 C C . ARG A 1 87 ? -16.885 -1.222 13.018 1.00 86.19 87 ARG A C 1
ATOM 700 O O . ARG A 1 87 ? -17.415 -0.113 12.994 1.00 86.19 87 ARG A O 1
ATOM 707 N N . GLY A 1 88 ? -16.997 -2.098 12.021 1.00 85.56 88 GLY A N 1
ATOM 708 C CA . GLY A 1 88 ? -17.686 -1.835 10.758 1.00 85.56 88 GLY A CA 1
ATOM 709 C C . GLY A 1 88 ? -16.856 -1.084 9.713 1.00 85.56 88 GLY A C 1
ATOM 710 O O . GLY A 1 88 ? -17.390 -0.807 8.648 1.00 85.56 88 GLY A O 1
ATOM 711 N N . ALA A 1 89 ? -15.593 -0.750 9.985 1.00 85.81 89 ALA A N 1
ATOM 712 C CA . ALA A 1 89 ? -14.701 -0.203 8.973 1.00 85.81 89 ALA A CA 1
ATOM 713 C C . ALA A 1 89 ? -14.352 -1.250 7.900 1.00 85.81 89 ALA A C 1
ATOM 715 O O . ALA A 1 89 ? -14.296 -2.445 8.195 1.00 85.81 89 ALA A O 1
ATOM 716 N N . THR A 1 90 ? -14.088 -0.794 6.676 1.00 88.75 90 THR A N 1
ATOM 717 C CA . THR A 1 90 ? -13.604 -1.629 5.566 1.00 88.75 90 THR A CA 1
ATOM 718 C C . THR A 1 90 ? -12.123 -1.380 5.311 1.00 88.75 90 THR A C 1
ATOM 720 O O . THR A 1 90 ? -11.590 -0.327 5.665 1.00 88.75 90 THR A O 1
ATOM 723 N N . VAL A 1 91 ? -11.444 -2.358 4.713 1.00 88.81 91 VAL A N 1
ATOM 724 C CA . VAL A 1 91 ? -10.054 -2.244 4.262 1.00 88.81 91 VAL A CA 1
ATOM 725 C C . VAL A 1 91 ? -10.055 -2.329 2.743 1.00 88.81 91 VAL A C 1
ATOM 727 O O . VAL A 1 91 ? -10.483 -3.326 2.173 1.00 88.81 91 VAL A O 1
ATOM 730 N N . GLU A 1 92 ? -9.604 -1.267 2.084 1.00 89.00 92 GLU A N 1
ATOM 731 C CA . GLU A 1 92 ? -9.694 -1.116 0.634 1.00 89.00 92 GLU A CA 1
ATOM 732 C C . GLU A 1 92 ? -8.334 -0.725 0.056 1.00 89.00 92 GLU A C 1
ATOM 734 O O . GLU A 1 92 ? -7.789 0.317 0.445 1.00 89.00 92 GLU A O 1
ATOM 739 N N . PRO A 1 93 ? -7.765 -1.509 -0.878 1.00 89.56 93 PRO A N 1
ATOM 740 C CA . PRO A 1 93 ? -6.587 -1.067 -1.603 1.00 89.56 93 PRO A CA 1
ATOM 741 C C . PRO A 1 93 ? -6.920 0.155 -2.466 1.00 89.56 93 PRO A C 1
ATOM 743 O O . PRO A 1 93 ? -8.050 0.333 -2.919 1.00 89.56 93 PRO A O 1
ATOM 746 N N . PHE A 1 94 ? -5.920 0.988 -2.735 1.00 86.44 94 PHE A N 1
ATOM 747 C CA . PHE A 1 94 ? -6.038 2.110 -3.663 1.00 86.44 94 PHE A CA 1
ATOM 748 C C . PHE A 1 94 ? -4.736 2.297 -4.452 1.00 86.44 94 PHE A C 1
ATOM 750 O O . PHE A 1 94 ? -3.826 1.470 -4.406 1.00 86.44 94 PHE A O 1
ATOM 757 N N . GLY A 1 95 ? -4.662 3.369 -5.240 1.00 87.31 95 GLY A N 1
ATOM 758 C CA . GLY A 1 95 ? -3.438 3.727 -5.949 1.00 87.31 95 GLY A CA 1
ATOM 759 C C . GLY A 1 95 ? -3.060 2.722 -7.039 1.00 87.31 95 GLY A C 1
ATOM 760 O O . GLY A 1 95 ? -3.918 2.223 -7.771 1.00 87.31 95 GLY A O 1
ATOM 761 N N . SER A 1 96 ? -1.758 2.466 -7.159 1.00 88.75 96 SER A N 1
ATOM 762 C CA . SER A 1 96 ? -1.160 1.667 -8.238 1.00 88.75 96 SER A CA 1
ATOM 763 C C . SER A 1 96 ? -1.640 0.213 -8.259 1.00 88.75 96 SER A C 1
ATOM 765 O O . SER A 1 96 ? -1.692 -0.397 -9.327 1.00 88.75 96 SER A O 1
ATOM 767 N N . PHE A 1 97 ? -2.029 -0.336 -7.105 1.00 90.62 97 PHE A N 1
ATOM 768 C CA . PHE A 1 97 ? -2.526 -1.706 -7.006 1.00 90.62 97 PHE A CA 1
ATOM 769 C C . PHE A 1 97 ? -3.880 -1.872 -7.706 1.00 90.62 97 PHE A C 1
ATOM 771 O O . PHE A 1 97 ? -4.055 -2.783 -8.510 1.00 90.62 97 PHE A O 1
ATOM 778 N N . VAL A 1 98 ? -4.815 -0.944 -7.477 1.00 89.69 98 VAL A N 1
ATOM 779 C CA . VAL A 1 98 ? -6.156 -0.986 -8.090 1.00 89.69 98 VAL A CA 1
ATOM 780 C C . VAL A 1 98 ? -6.112 -0.647 -9.578 1.00 89.69 98 VAL A C 1
ATOM 782 O O . VAL A 1 98 ? -6.870 -1.215 -10.360 1.00 89.69 98 VAL A O 1
ATOM 785 N N . SER A 1 99 ? -5.214 0.250 -9.995 1.00 91.00 99 SER A N 1
ATOM 786 C CA . SER A 1 99 ? -5.045 0.587 -11.413 1.00 91.00 99 SER A CA 1
ATOM 787 C C . SER A 1 99 ? -4.230 -0.440 -12.200 1.00 91.00 99 SER A C 1
ATOM 789 O O . SER A 1 99 ? -4.066 -0.264 -13.405 1.00 91.00 99 SER A O 1
ATOM 791 N N . ASN A 1 100 ? -3.734 -1.503 -11.553 1.00 90.12 100 ASN A N 1
ATOM 792 C CA . ASN A 1 100 ? -2.850 -2.498 -12.160 1.00 90.12 100 ASN A CA 1
ATOM 793 C C . ASN A 1 100 ? -1.563 -1.882 -12.760 1.00 90.12 100 ASN A C 1
ATOM 795 O O . ASN A 1 100 ? -1.042 -2.342 -13.774 1.00 90.12 100 ASN A O 1
ATOM 799 N N . LEU A 1 101 ? -1.060 -0.809 -12.141 1.00 90.44 101 LEU A N 1
ATOM 800 C CA . LEU A 1 101 ? 0.160 -0.091 -12.539 1.00 90.44 101 LEU A CA 1
ATOM 801 C C . LEU A 1 101 ? 1.223 -0.105 -11.430 1.00 90.44 101 LEU A C 1
ATOM 803 O O . LEU A 1 101 ? 2.052 0.801 -11.341 1.00 90.44 101 LEU A O 1
ATOM 807 N N . PHE A 1 102 ? 1.187 -1.102 -10.548 1.00 90.75 102 PHE A N 1
ATOM 808 C CA . PHE A 1 102 ? 2.222 -1.296 -9.535 1.00 90.75 102 PHE A CA 1
ATOM 809 C C . PHE A 1 102 ? 3.375 -2.135 -10.086 1.00 90.75 102 PHE A C 1
ATOM 811 O O . PHE A 1 102 ? 3.212 -2.920 -11.017 1.00 90.75 102 PHE A O 1
ATOM 818 N N . THR A 1 103 ? 4.552 -1.961 -9.494 1.00 90.69 103 THR A N 1
ATOM 819 C CA . THR A 1 103 ? 5.755 -2.742 -9.798 1.00 90.69 103 THR A CA 1
ATOM 820 C C . THR A 1 103 ? 6.004 -3.772 -8.696 1.00 90.69 103 THR A C 1
ATOM 822 O O . THR A 1 103 ? 5.448 -3.663 -7.601 1.00 90.69 103 THR A O 1
ATOM 825 N N . ARG A 1 104 ? 6.876 -4.756 -8.945 1.00 87.38 104 ARG A N 1
ATOM 826 C CA . ARG A 1 104 ? 7.292 -5.769 -7.952 1.00 87.38 104 ARG A CA 1
ATOM 827 C C . ARG A 1 104 ? 7.690 -5.151 -6.603 1.00 87.38 104 ARG A C 1
ATOM 829 O O . ARG A 1 104 ? 7.241 -5.598 -5.547 1.00 87.38 104 ARG A O 1
ATOM 836 N N . TRP A 1 105 ? 8.469 -4.074 -6.663 1.00 84.06 105 TRP A N 1
ATOM 837 C CA . TRP A 1 105 ? 8.982 -3.337 -5.500 1.00 84.06 105 TRP A CA 1
ATOM 838 C C . TRP A 1 105 ? 8.132 -2.125 -5.115 1.00 84.06 105 TRP A C 1
ATOM 840 O O . TRP A 1 105 ? 8.493 -1.386 -4.208 1.00 84.06 105 TRP A O 1
ATOM 850 N N . GLY A 1 106 ? 7.028 -1.889 -5.824 1.00 84.44 106 GLY A N 1
ATOM 851 C CA . GLY A 1 106 ? 6.142 -0.770 -5.550 1.00 84.44 106 GLY A CA 1
ATOM 852 C C . GLY A 1 106 ? 5.418 -0.946 -4.224 1.00 84.44 106 GLY A C 1
ATOM 853 O O . GLY A 1 106 ? 5.157 -2.063 -3.774 1.00 84.44 106 GLY A O 1
ATOM 854 N N . ASP A 1 107 ? 5.039 0.163 -3.620 1.00 81.94 107 ASP A N 1
ATOM 855 C CA . ASP A 1 107 ? 4.294 0.155 -2.373 1.00 81.94 107 ASP A CA 1
ATOM 856 C C . ASP A 1 107 ? 2.883 -0.441 -2.535 1.00 81.94 107 ASP A C 1
ATOM 858 O O . ASP A 1 107 ? 2.286 -0.380 -3.614 1.00 81.94 107 ASP A O 1
ATOM 862 N N . LEU A 1 108 ? 2.346 -1.048 -1.471 1.00 85.69 108 LEU A N 1
ATOM 863 C CA . LEU A 1 108 ? 0.921 -1.391 -1.390 1.00 85.69 108 LEU A CA 1
ATOM 864 C C . LEU A 1 108 ? 0.179 -0.305 -0.610 1.00 85.69 108 LEU A C 1
ATOM 866 O O . LEU A 1 108 ? 0.264 -0.243 0.613 1.00 85.69 108 LEU A O 1
ATOM 870 N N . ASP A 1 109 ? -0.556 0.522 -1.342 1.00 84.56 109 ASP A N 1
ATOM 871 C CA . ASP A 1 109 ? -1.425 1.570 -0.817 1.00 84.56 109 ASP A CA 1
ATOM 872 C C . ASP A 1 109 ? -2.766 0.962 -0.337 1.00 84.56 109 ASP A C 1
ATOM 874 O O . ASP A 1 109 ? -3.567 0.490 -1.148 1.00 84.56 109 ASP A O 1
ATOM 878 N N . ILE A 1 110 ? -3.042 0.984 0.974 1.00 84.19 110 ILE A N 1
ATOM 879 C CA . ILE A 1 110 ? -4.294 0.488 1.583 1.00 84.19 110 ILE A CA 1
ATOM 880 C C . ILE A 1 110 ? -4.975 1.588 2.393 1.00 84.19 110 ILE A C 1
ATOM 882 O O . ILE A 1 110 ? -4.316 2.353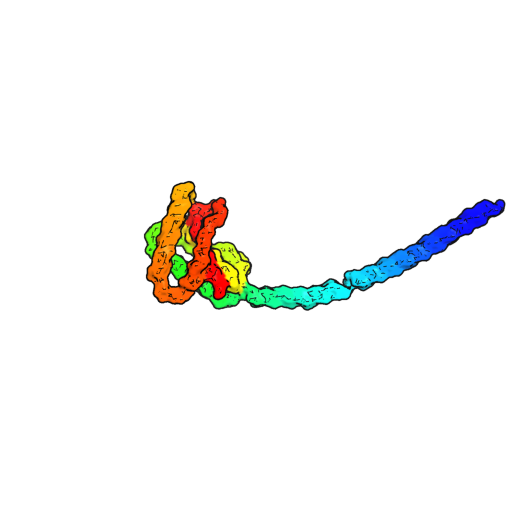 3.093 1.00 84.19 110 ILE A O 1
ATOM 886 N N . SER A 1 111 ? -6.301 1.671 2.333 1.00 84.00 111 SER A N 1
ATOM 887 C CA . SER A 1 111 ? -7.099 2.585 3.142 1.00 84.00 111 SER A CA 1
ATOM 888 C C . SER A 1 111 ? -8.061 1.842 4.070 1.00 84.00 111 SER A C 1
ATOM 890 O O . SER A 1 111 ? -8.715 0.896 3.650 1.00 84.00 111 SER A O 1
ATOM 892 N N . ILE A 1 112 ? -8.164 2.273 5.329 1.00 84.31 112 ILE A N 1
ATOM 893 C CA . ILE A 1 112 ? -9.236 1.849 6.242 1.00 84.31 112 ILE A CA 1
ATOM 894 C C . ILE A 1 112 ? -10.355 2.881 6.168 1.00 84.31 112 ILE A C 1
ATOM 896 O O . ILE A 1 112 ? -10.119 4.038 6.529 1.00 84.31 112 ILE A O 1
ATOM 900 N N . VAL A 1 113 ? -11.548 2.476 5.735 1.00 83.62 113 VAL A N 1
ATOM 901 C CA . VAL A 1 113 ? -12.715 3.348 5.564 1.00 83.62 113 VAL A CA 1
ATOM 902 C C . VAL A 1 113 ? -13.688 3.160 6.723 1.00 83.62 113 VAL A C 1
ATOM 904 O O . VAL A 1 113 ? -14.219 2.077 6.933 1.00 83.62 113 VAL A O 1
ATOM 907 N N . LEU A 1 114 ? -13.940 4.215 7.498 1.00 80.06 114 LEU A N 1
ATOM 908 C CA . LEU A 1 114 ? -14.854 4.153 8.647 1.00 80.06 114 LEU A CA 1
ATOM 909 C C . LEU A 1 114 ? -16.327 4.178 8.205 1.00 80.06 114 LEU A C 1
ATOM 911 O O . LEU A 1 114 ? -16.728 5.049 7.435 1.00 80.06 114 LEU A O 1
ATOM 915 N N . SER A 1 115 ? -17.159 3.303 8.776 1.00 70.06 115 SER A N 1
ATOM 916 C CA . SER A 1 115 ? -18.586 3.144 8.434 1.00 70.06 115 SER A CA 1
ATOM 917 C C . SER A 1 115 ? -19.529 4.250 8.920 1.00 70.06 115 SER A C 1
ATOM 919 O O . SER A 1 115 ? -20.721 4.192 8.637 1.00 70.06 115 SER A O 1
ATOM 921 N N . ASN A 1 116 ? -19.036 5.294 9.592 1.00 59.12 116 ASN A N 1
ATOM 922 C CA . ASN A 1 116 ? -19.867 6.411 10.051 1.00 59.12 116 ASN A CA 1
ATOM 923 C C . ASN A 1 116 ? -19.348 7.753 9.523 1.00 59.12 116 ASN A C 1
ATOM 925 O O . ASN A 1 116 ? -18.357 8.297 10.012 1.00 59.12 116 ASN A O 1
ATOM 929 N N . GLY A 1 117 ? -20.076 8.300 8.544 1.00 51.31 117 GLY A N 1
ATOM 930 C CA . GLY A 1 117 ? -19.794 9.532 7.800 1.00 51.31 117 GLY A CA 1
ATOM 931 C C . GLY A 1 117 ? -19.930 10.847 8.575 1.00 51.31 117 GLY A C 1
ATOM 932 O O . GLY A 1 117 ? -20.320 11.858 7.994 1.00 51.31 117 GLY A O 1
ATOM 933 N N . SER A 1 118 ? -19.598 10.889 9.867 1.00 49.22 118 SER A N 1
ATOM 934 C CA . SER A 1 118 ? -19.444 12.178 10.544 1.00 49.22 118 SER A CA 1
ATOM 935 C C . SER A 1 118 ? -18.132 12.811 10.080 1.00 49.22 118 SER A C 1
ATOM 937 O O . SER A 1 118 ? -17.065 12.273 10.382 1.00 49.22 118 SER A O 1
ATOM 939 N N . PHE A 1 119 ? -18.210 13.944 9.376 1.00 49.09 119 PHE A N 1
ATOM 940 C CA . PHE A 1 119 ? -17.072 14.798 9.030 1.00 49.09 119 PHE A CA 1
ATOM 941 C C . PHE A 1 119 ? -16.123 14.955 10.243 1.00 49.09 119 PHE A C 1
ATOM 943 O O . PHE A 1 119 ? -16.379 15.718 11.169 1.00 49.09 119 PHE A O 1
ATOM 950 N N . ILE A 1 120 ? -15.032 14.186 10.252 1.00 52.53 120 ILE A N 1
ATOM 951 C CA . ILE A 1 120 ? -13.819 14.329 11.066 1.00 52.53 120 ILE A CA 1
ATOM 952 C C . ILE A 1 120 ? -13.272 15.749 10.804 1.00 52.53 120 ILE A C 1
ATOM 954 O O . ILE A 1 120 ? -12.477 15.964 9.893 1.00 52.53 120 ILE A O 1
ATOM 958 N N . SER A 1 121 ? -13.783 16.732 11.561 1.00 50.09 121 SER A N 1
ATOM 959 C CA . SER A 1 121 ? -13.357 18.143 11.571 1.00 50.09 121 SER A CA 1
ATOM 960 C C . SER A 1 121 ? -11.900 18.272 12.052 1.00 50.09 121 SER A C 1
ATOM 962 O O . SER A 1 121 ? -11.209 17.271 12.199 1.00 50.09 121 SER A O 1
ATOM 964 N N . SER A 1 122 ? -11.375 19.467 12.335 1.00 48.31 122 SER A N 1
ATOM 965 C CA . SER A 1 122 ? -10.010 19.633 12.883 1.00 48.31 122 SER A CA 1
ATOM 966 C C . SER A 1 122 ? -9.751 18.836 14.183 1.00 48.31 122 SER A C 1
ATOM 968 O O . SER A 1 122 ? -8.629 18.377 14.403 1.00 48.31 122 SER A O 1
ATOM 970 N N . ALA A 1 123 ? -10.792 18.540 14.980 1.00 50.22 123 ALA A N 1
ATOM 971 C CA . ALA A 1 123 ? -10.765 17.581 16.107 1.00 50.22 123 ALA A CA 1
ATOM 972 C C . ALA A 1 123 ? -10.430 16.133 15.684 1.00 50.22 123 ALA A C 1
ATOM 974 O O . ALA A 1 123 ? -10.135 15.236 16.474 1.00 50.22 123 ALA A O 1
ATOM 975 N N . GLY A 1 124 ? -10.486 15.908 14.391 1.00 60.81 124 GLY A N 1
ATOM 976 C CA . GLY A 1 124 ? -10.411 14.647 13.735 1.00 60.81 124 GLY A CA 1
ATOM 977 C C . GLY A 1 124 ? -9.013 14.179 13.350 1.00 60.81 124 GLY A C 1
ATOM 978 O O . GLY A 1 124 ? -8.798 12.976 13.235 1.00 60.81 124 GLY A O 1
ATOM 979 N N . LYS A 1 125 ? -8.030 15.085 13.273 1.00 69.19 125 LYS A N 1
ATOM 980 C CA . LYS A 1 125 ? -6.615 14.696 13.180 1.00 69.19 125 LYS A CA 1
ATOM 981 C C . LYS A 1 125 ? -6.188 13.882 14.404 1.00 69.19 125 LYS A C 1
ATOM 983 O O . LYS A 1 125 ? -5.606 12.813 14.259 1.00 69.19 125 LYS A O 1
ATOM 988 N N . LYS A 1 126 ? -6.575 14.333 15.603 1.00 74.38 126 LYS A N 1
ATOM 989 C CA . LYS A 1 126 ? -6.332 13.606 16.859 1.00 74.38 126 LYS A CA 1
ATOM 990 C C . LYS A 1 126 ? -7.071 12.267 16.893 1.00 74.38 126 LYS A C 1
ATOM 992 O O . LYS A 1 126 ? -6.499 11.262 17.294 1.00 74.38 126 LYS A O 1
ATOM 997 N N . ARG A 1 127 ? -8.320 12.224 16.411 1.00 74.50 127 ARG A N 1
ATOM 998 C CA . ARG A 1 127 ? -9.074 10.967 16.274 1.00 74.50 127 ARG A CA 1
ATOM 999 C C . ARG A 1 127 ? -8.374 9.985 15.331 1.00 74.50 127 ARG A C 1
ATOM 1001 O O . ARG A 1 127 ? -8.222 8.829 15.698 1.00 74.50 127 ARG A O 1
ATOM 1008 N N . LYS A 1 128 ? -7.905 10.440 14.165 1.00 73.31 128 LYS A N 1
ATOM 1009 C CA . LYS A 1 128 ? -7.138 9.614 13.217 1.00 73.31 128 LYS A CA 1
ATOM 1010 C C . LYS A 1 128 ? -5.854 9.076 13.847 1.00 73.31 128 LYS A C 1
ATOM 1012 O O . LYS A 1 128 ? -5.573 7.897 13.701 1.00 73.31 128 LYS A O 1
ATOM 1017 N N . GLN A 1 129 ? -5.121 9.906 14.589 1.00 75.69 129 GLN A N 1
ATOM 1018 C CA . GLN A 1 129 ? -3.920 9.477 15.315 1.00 75.69 129 GLN A CA 1
ATOM 1019 C C . GLN A 1 129 ? -4.226 8.431 16.394 1.00 75.69 129 GLN A C 1
ATOM 1021 O O . GLN A 1 129 ? -3.488 7.461 16.523 1.00 75.69 129 GLN A O 1
ATOM 1026 N N . ASN A 1 130 ? -5.324 8.588 17.138 1.00 80.19 130 ASN A N 1
ATOM 1027 C CA . ASN A 1 130 ? -5.736 7.600 18.136 1.00 80.19 130 ASN A CA 1
ATOM 1028 C C . ASN A 1 130 ? -6.123 6.266 17.483 1.00 80.19 130 ASN A C 1
ATOM 1030 O O . ASN A 1 130 ? -5.613 5.228 17.889 1.00 80.19 130 ASN A O 1
ATOM 1034 N N . LEU A 1 131 ? -6.960 6.302 16.438 1.00 79.62 131 LEU A N 1
ATOM 1035 C CA . LEU A 1 131 ? -7.337 5.107 15.672 1.00 79.62 131 LEU A CA 1
ATOM 1036 C C . LEU A 1 131 ? -6.106 4.414 15.091 1.00 79.62 131 LEU A C 1
ATOM 1038 O O . LEU A 1 131 ? -5.995 3.193 15.118 1.00 79.62 131 LEU A O 1
ATOM 1042 N N . LEU A 1 132 ? -5.148 5.200 14.614 1.00 76.56 132 LEU A N 1
ATOM 1043 C CA . LEU A 1 132 ? -3.890 4.679 14.122 1.00 76.56 132 LEU A CA 1
ATOM 1044 C C . LEU A 1 132 ? -3.078 3.984 15.221 1.00 76.56 132 LEU A C 1
ATOM 1046 O O . LEU A 1 132 ? -2.559 2.892 15.001 1.00 76.56 132 LEU A O 1
ATOM 1050 N N . GLY A 1 133 ? -2.997 4.588 16.407 1.00 78.94 133 GLY A N 1
ATOM 1051 C CA . GLY A 1 133 ? -2.361 3.973 17.569 1.00 78.94 133 GLY A CA 1
ATOM 1052 C C . GLY A 1 133 ? -3.036 2.661 17.981 1.00 78.94 133 GLY A C 1
ATOM 1053 O O . GLY A 1 133 ? -2.348 1.713 18.365 1.00 78.94 133 GLY A O 1
ATOM 1054 N N . ASP A 1 134 ? -4.361 2.573 17.856 1.00 84.94 134 ASP A N 1
ATOM 1055 C CA . ASP A 1 134 ? -5.118 1.347 18.123 1.00 84.94 134 ASP A CA 1
ATOM 1056 C C . ASP A 1 134 ? -4.768 0.238 17.120 1.00 84.94 134 ASP A C 1
ATOM 1058 O O . ASP A 1 134 ? -4.466 -0.882 17.537 1.00 84.94 134 ASP A O 1
ATOM 1062 N N . VAL A 1 135 ? -4.712 0.556 15.820 1.00 82.50 135 VAL A N 1
ATOM 1063 C CA . VAL A 1 135 ? -4.295 -0.394 14.769 1.00 82.50 135 VAL A CA 1
ATOM 1064 C C . VAL A 1 135 ? -2.861 -0.855 14.988 1.00 82.50 135 VAL A C 1
ATOM 1066 O O . VAL A 1 135 ? -2.591 -2.052 14.973 1.00 82.50 135 VAL A O 1
ATOM 1069 N N . GLN A 1 136 ? -1.931 0.067 15.248 1.00 79.56 136 GLN A N 1
ATOM 1070 C CA . GLN A 1 136 ? -0.533 -0.281 15.510 1.00 79.56 136 GLN A CA 1
ATOM 1071 C C . GLN A 1 136 ? -0.390 -1.197 16.729 1.00 79.56 136 GLN A C 1
ATOM 1073 O O . GLN A 1 136 ? 0.418 -2.125 16.714 1.00 79.56 136 GLN A O 1
ATOM 1078 N N . ARG A 1 137 ? -1.175 -0.967 17.786 1.00 83.88 137 ARG A N 1
ATOM 1079 C CA . ARG A 1 137 ? -1.183 -1.831 18.971 1.00 83.88 137 ARG A CA 1
ATOM 1080 C C . ARG A 1 137 ? -1.736 -3.220 18.651 1.00 83.88 137 ARG A C 1
ATOM 1082 O O . ARG A 1 137 ? -1.122 -4.201 19.059 1.00 83.88 137 ARG A O 1
ATOM 1089 N N . ALA A 1 138 ? -2.823 -3.307 17.889 1.00 84.19 138 ALA A N 1
ATOM 1090 C CA . ALA A 1 138 ? -3.398 -4.583 17.468 1.00 84.19 138 ALA A CA 1
ATOM 1091 C C . ALA A 1 138 ? -2.445 -5.374 16.550 1.00 84.19 138 ALA A C 1
ATOM 1093 O O . ALA A 1 138 ? -2.238 -6.569 16.754 1.00 84.19 138 ALA A O 1
ATOM 1094 N N . LEU A 1 139 ? -1.773 -4.699 15.611 1.00 79.50 139 LEU A N 1
ATOM 1095 C CA . LEU A 1 139 ? -0.738 -5.300 14.761 1.00 79.50 139 LEU A CA 1
ATOM 1096 C C . LEU A 1 139 ? 0.436 -5.843 15.586 1.00 79.50 139 LEU A C 1
ATOM 1098 O O . LEU A 1 139 ? 0.904 -6.952 15.339 1.00 79.50 139 LEU A O 1
ATOM 1102 N N . ARG A 1 140 ? 0.888 -5.102 16.607 1.00 78.62 140 ARG A N 1
ATOM 1103 C CA . ARG A 1 140 ? 1.933 -5.573 17.533 1.00 78.62 140 ARG A CA 1
ATOM 1104 C C . ARG A 1 140 ? 1.483 -6.782 18.349 1.00 78.62 140 ARG A C 1
ATOM 1106 O O . ARG A 1 140 ? 2.286 -7.675 18.582 1.00 78.62 140 ARG A O 1
ATOM 1113 N N . GLN A 1 141 ? 0.221 -6.852 18.758 1.00 80.31 141 GLN A N 1
ATOM 1114 C CA . GLN A 1 141 ? -0.307 -8.014 19.483 1.00 80.31 141 GLN A CA 1
ATOM 1115 C C . GLN A 1 141 ? -0.402 -9.264 18.601 1.00 80.31 141 GLN A C 1
ATOM 1117 O O . GLN A 1 141 ? -0.232 -10.369 19.100 1.00 80.31 141 GLN A O 1
ATOM 1122 N N . ARG A 1 142 ? -0.601 -9.099 17.287 1.00 75.31 142 ARG A N 1
ATOM 1123 C CA . ARG A 1 142 ? -0.557 -10.199 16.312 1.00 75.31 142 ARG A CA 1
ATOM 1124 C C . ARG A 1 142 ? 0.856 -10.573 15.842 1.00 75.31 142 ARG A C 1
ATOM 1126 O O . ARG A 1 142 ? 0.997 -11.490 15.039 1.00 75.31 142 ARG A O 1
ATOM 1133 N N . SER A 1 143 ? 1.903 -9.896 16.325 1.00 56.75 143 SER A N 1
ATOM 1134 C CA . SER A 1 143 ? 3.275 -9.991 15.791 1.00 56.75 143 SER A CA 1
ATOM 1135 C C . SER A 1 143 ? 4.017 -11.315 16.030 1.00 56.75 143 SER A C 1
ATOM 1137 O O . SER A 1 143 ? 5.149 -11.451 15.573 1.00 56.75 143 SER A O 1
ATOM 1139 N N . GLU A 1 144 ? 3.374 -12.334 16.609 1.00 54.84 144 GLU A N 1
ATOM 1140 C CA . GLU A 1 144 ? 3.848 -13.722 16.465 1.00 54.84 144 GLU A CA 1
ATOM 1141 C C . GLU A 1 144 ? 3.689 -14.254 15.016 1.00 54.84 144 GLU A C 1
ATOM 1143 O O . GLU A 1 144 ? 4.283 -15.267 14.649 1.00 54.84 144 GLU A O 1
ATOM 1148 N N . LEU A 1 145 ? 2.968 -13.537 14.137 1.00 52.16 145 LEU A N 1
ATOM 1149 C CA . LEU A 1 145 ? 2.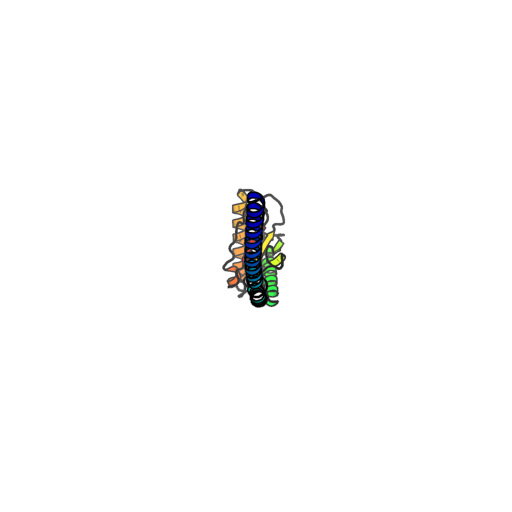885 -13.795 12.691 1.00 52.16 145 LEU A CA 1
ATOM 1150 C C . LEU A 1 145 ? 4.090 -13.193 11.936 1.00 52.16 145 LEU A C 1
ATOM 1152 O O . LEU A 1 145 ? 4.027 -12.134 11.307 1.00 52.16 145 LEU A O 1
ATOM 1156 N N . LEU A 1 146 ? 5.201 -13.923 12.004 1.00 47.34 146 LEU A N 1
ATOM 1157 C CA . LEU A 1 146 ? 6.576 -13.627 11.576 1.00 47.34 146 LEU A CA 1
ATOM 1158 C C . LEU A 1 146 ? 6.859 -13.033 10.176 1.00 47.34 146 LEU A C 1
ATOM 1160 O O . LEU A 1 146 ? 8.020 -12.759 9.901 1.00 47.34 146 LEU A O 1
ATOM 1164 N N . HIS A 1 147 ? 5.900 -12.765 9.288 1.00 52.28 147 HIS A N 1
ATOM 1165 C CA . HIS A 1 147 ? 6.207 -12.231 7.943 1.00 52.28 147 HIS A CA 1
ATOM 1166 C C . HIS A 1 147 ? 5.697 -10.806 7.686 1.00 52.28 147 HIS A C 1
ATOM 1168 O O . HIS A 1 147 ? 6.251 -10.114 6.840 1.00 52.28 147 HIS A O 1
ATOM 1174 N N . LEU A 1 148 ? 4.704 -10.320 8.434 1.00 49.44 148 LEU A N 1
ATOM 1175 C CA . LEU A 1 148 ? 4.127 -8.982 8.231 1.00 49.44 148 LEU A CA 1
ATOM 1176 C C . LEU A 1 148 ? 4.991 -7.860 8.819 1.00 49.44 148 LEU A C 1
ATOM 1178 O O . LEU A 1 148 ? 5.001 -6.750 8.297 1.00 49.44 148 LEU A O 1
ATOM 1182 N N . TYR A 1 149 ? 5.749 -8.141 9.880 1.00 48.50 149 TYR A N 1
ATOM 1183 C CA . TYR A 1 149 ? 6.482 -7.114 10.623 1.00 48.50 149 TYR A CA 1
ATOM 1184 C C . TYR A 1 149 ? 7.586 -6.437 9.793 1.00 48.50 149 TYR A C 1
ATOM 1186 O O . TYR A 1 149 ? 7.822 -5.249 9.973 1.00 48.50 149 TYR A O 1
ATOM 1194 N N . SER A 1 150 ? 8.209 -7.149 8.844 1.00 45.75 150 SER A N 1
ATOM 1195 C CA . SER A 1 150 ? 9.202 -6.569 7.921 1.00 45.75 150 SER A CA 1
ATOM 1196 C C . SER A 1 150 ? 8.564 -5.579 6.932 1.00 45.75 150 SER A C 1
ATOM 1198 O O . SER A 1 150 ? 9.078 -4.479 6.735 1.00 45.75 150 SER A O 1
ATOM 1200 N N . TYR A 1 151 ? 7.391 -5.924 6.387 1.00 47.53 151 TYR A N 1
ATOM 1201 C CA . TYR A 1 151 ? 6.637 -5.106 5.423 1.00 47.53 151 TYR A CA 1
ATOM 1202 C C . TYR A 1 151 ? 5.922 -3.919 6.071 1.00 47.53 151 TYR A C 1
ATOM 1204 O O . TYR A 1 151 ? 5.806 -2.847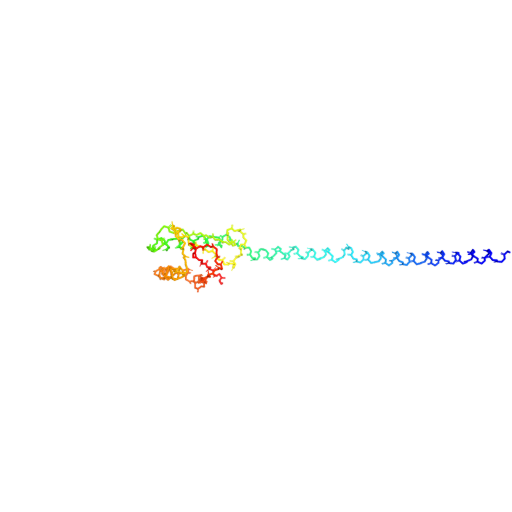 5.480 1.00 47.53 151 TYR A O 1
ATOM 1212 N N . LEU A 1 152 ? 5.462 -4.104 7.310 1.00 46.28 152 LEU A N 1
ATOM 1213 C CA . LEU A 1 152 ? 4.798 -3.074 8.103 1.00 46.28 152 LEU A CA 1
ATOM 1214 C C . LEU A 1 152 ? 5.784 -2.198 8.897 1.00 46.28 152 LEU A C 1
ATOM 1216 O O . LEU A 1 152 ? 5.373 -1.216 9.515 1.00 46.28 152 LEU A O 1
ATOM 1220 N N . LEU A 1 153 ? 7.086 -2.515 8.893 1.00 37.00 153 LEU A N 1
ATOM 1221 C CA . LEU A 1 153 ? 8.099 -1.715 9.593 1.00 37.00 153 LEU A CA 1
ATOM 1222 C C . LEU A 1 153 ? 8.238 -0.300 9.004 1.00 37.00 153 LEU A C 1
ATOM 1224 O O . LEU A 1 153 ? 8.745 0.591 9.677 1.00 37.00 153 LEU A O 1
ATOM 1228 N N . HIS A 1 154 ? 7.795 -0.115 7.757 1.00 42.50 154 HIS A N 1
ATOM 1229 C CA . HIS A 1 154 ? 7.756 1.162 7.045 1.00 42.50 154 HIS A CA 1
ATOM 1230 C C . HIS A 1 154 ? 6.322 1.477 6.605 1.00 42.50 154 HIS A C 1
ATOM 1232 O O . HIS A 1 154 ? 6.103 1.938 5.488 1.00 42.50 154 HIS A O 1
ATOM 1238 N N . VAL A 1 155 ? 5.325 1.212 7.464 1.00 42.47 155 VAL A N 1
ATOM 1239 C CA . VAL A 1 155 ? 4.048 1.907 7.290 1.00 42.47 155 VAL A CA 1
ATOM 1240 C C . VAL A 1 155 ? 4.274 3.377 7.613 1.00 42.47 155 VAL A C 1
ATOM 1242 O O . VAL A 1 155 ? 4.108 3.810 8.753 1.00 42.47 155 VAL A O 1
ATOM 1245 N N . ASP A 1 156 ? 4.629 4.151 6.593 1.00 39.28 156 ASP A N 1
ATOM 1246 C CA . ASP A 1 156 ? 4.514 5.599 6.639 1.00 39.28 156 ASP A CA 1
ATOM 1247 C C . ASP A 1 156 ? 3.041 5.960 6.454 1.00 39.28 156 ASP A C 1
ATOM 1249 O O . ASP A 1 156 ? 2.477 5.954 5.357 1.00 39.28 156 ASP A O 1
ATOM 1253 N N . ILE A 1 157 ? 2.378 6.252 7.571 1.00 44.09 157 ILE A N 1
ATOM 1254 C CA . ILE A 1 157 ? 1.016 6.775 7.536 1.00 44.09 157 ILE A CA 1
ATOM 1255 C C . ILE A 1 157 ? 1.076 8.217 7.056 1.00 44.09 157 ILE A C 1
ATOM 1257 O O . ILE A 1 157 ? 1.257 9.161 7.827 1.00 44.09 157 ILE A O 1
ATOM 1261 N N . HIS A 1 158 ? 0.915 8.387 5.749 1.00 42.47 158 HIS A N 1
ATOM 1262 C CA . HIS A 1 158 ? 0.803 9.699 5.147 1.00 42.47 158 HIS A CA 1
ATOM 1263 C C . HIS A 1 158 ? -0.590 10.286 5.394 1.00 42.47 158 HIS A C 1
ATOM 1265 O O . HIS A 1 158 ? -1.608 9.782 4.916 1.00 42.47 158 HIS A O 1
ATOM 1271 N N . GLU A 1 159 ? -0.632 11.447 6.048 1.00 43.41 159 GLU A N 1
ATOM 1272 C CA . GLU A 1 159 ? -1.726 12.405 5.881 1.00 43.41 159 GLU A CA 1
ATOM 1273 C C . GLU A 1 159 ? -1.609 12.995 4.458 1.00 43.41 159 GLU A C 1
ATOM 1275 O O . GLU A 1 159 ? -1.161 14.124 4.275 1.00 43.41 159 GLU A O 1
ATOM 1280 N N . LYS A 1 160 ? -1.924 12.210 3.409 1.00 42.78 160 LYS A N 1
ATOM 1281 C CA . LYS A 1 160 ? -2.005 12.748 2.040 1.00 42.78 160 LYS A CA 1
ATOM 1282 C C . LYS A 1 160 ? -3.055 13.865 2.046 1.00 42.78 160 LYS A C 1
ATOM 1284 O O . LYS A 1 160 ? -4.159 13.680 2.563 1.00 42.78 160 LYS A O 1
ATOM 1289 N N . SER A 1 161 ? -2.660 15.025 1.512 1.00 37.97 161 SER A N 1
ATOM 1290 C CA . SER A 1 161 ? -3.418 16.282 1.517 1.00 37.97 161 SER A CA 1
ATOM 1291 C C . SER A 1 161 ? -4.914 16.056 1.271 1.00 37.97 161 SER A C 1
ATOM 1293 O O . SER A 1 161 ? -5.332 15.426 0.299 1.00 37.97 161 SER A O 1
ATOM 1295 N N . MET A 1 162 ? -5.687 16.531 2.244 1.00 43.94 162 MET A N 1
ATOM 1296 C CA . MET A 1 162 ? -7.077 16.221 2.555 1.00 43.94 162 MET A CA 1
ATOM 1297 C C . MET A 1 162 ? -8.042 16.315 1.367 1.00 43.94 162 MET A C 1
ATOM 1299 O O . MET A 1 162 ? -8.262 17.399 0.830 1.00 43.94 162 MET A O 1
ATOM 1303 N N . ARG A 1 163 ? -8.746 15.212 1.069 1.00 41.38 163 ARG A N 1
ATOM 1304 C CA . ARG A 1 163 ? -10.084 15.263 0.437 1.00 41.38 163 ARG A CA 1
ATOM 1305 C C . ARG A 1 163 ? -11.108 14.282 0.998 1.00 41.38 163 ARG A C 1
ATOM 1307 O O . ARG A 1 163 ? -12.291 14.586 0.926 1.00 41.38 163 ARG A O 1
ATOM 1314 N N . SER A 1 164 ? -10.696 13.166 1.603 1.00 42.50 164 SER A N 1
ATOM 1315 C CA . SER A 1 164 ? -11.642 12.255 2.253 1.00 42.50 164 SER A CA 1
ATOM 1316 C C . SER A 1 164 ? -11.288 12.027 3.714 1.00 42.50 164 SER A C 1
ATOM 1318 O O . SER A 1 164 ? -10.166 11.710 4.111 1.00 42.50 164 SER A O 1
ATOM 1320 N N . ILE A 1 165 ? -12.290 12.275 4.530 1.00 48.28 165 ILE A N 1
ATOM 1321 C CA . ILE A 1 165 ? -12.234 12.381 5.977 1.00 48.28 165 ILE A CA 1
ATOM 1322 C C . ILE A 1 165 ? -12.218 10.996 6.640 1.00 48.28 165 ILE A C 1
ATOM 1324 O O . ILE A 1 165 ? -11.730 10.878 7.762 1.00 48.28 165 ILE A O 1
ATOM 1328 N N . ASN A 1 166 ? -12.635 9.958 5.914 1.00 47.84 166 ASN A N 1
ATOM 1329 C CA . ASN A 1 166 ? -12.915 8.627 6.450 1.00 47.84 166 ASN A CA 1
ATOM 1330 C C . ASN A 1 166 ? -11.809 7.592 6.210 1.00 47.84 166 ASN A C 1
ATOM 1332 O O . ASN A 1 166 ? -12.016 6.446 6.578 1.00 47.84 166 ASN A O 1
ATOM 1336 N N . HIS A 1 167 ? -10.670 7.975 5.620 1.00 48.00 167 HIS A N 1
ATOM 1337 C CA . HIS A 1 167 ? -9.596 7.042 5.255 1.00 48.00 167 HIS A CA 1
ATOM 1338 C C . HIS A 1 167 ? -8.378 7.183 6.179 1.00 48.00 167 HIS A C 1
ATOM 1340 O O . HIS A 1 167 ? -7.918 8.302 6.448 1.00 48.00 167 HIS A O 1
ATOM 1346 N N . VAL A 1 168 ? -7.836 6.045 6.622 1.00 55.31 168 VAL A N 1
ATOM 1347 C CA . VAL A 1 168 ? -6.482 5.917 7.193 1.00 55.31 168 VAL A CA 1
ATOM 1348 C C . VAL A 1 168 ? -5.624 5.154 6.192 1.00 55.31 168 VAL A C 1
ATOM 1350 O O . VAL A 1 168 ? -5.986 4.040 5.834 1.00 55.31 168 VAL A O 1
ATOM 1353 N N . TYR A 1 169 ? -4.525 5.753 5.733 1.00 57.41 169 TYR A N 1
ATOM 1354 C CA . TYR A 1 169 ? -3.687 5.194 4.672 1.00 57.41 169 TYR A CA 1
ATOM 1355 C C . TYR A 1 169 ? -2.489 4.428 5.234 1.00 57.41 169 TYR A C 1
ATOM 1357 O O . TYR A 1 169 ? -1.831 4.893 6.164 1.00 57.41 169 TYR A O 1
ATOM 1365 N N . PHE A 1 170 ? -2.195 3.287 4.624 1.00 58.91 170 PHE A N 1
ATOM 1366 C CA . PHE A 1 170 ? -1.056 2.428 4.904 1.00 58.91 170 PHE A CA 1
ATOM 1367 C C . PHE A 1 170 ? -0.289 2.244 3.601 1.00 58.91 170 PHE A C 1
ATOM 1369 O O . PHE A 1 170 ? -0.901 1.983 2.567 1.00 58.91 170 PHE A O 1
ATOM 1376 N N . THR A 1 171 ? 1.030 2.379 3.663 1.00 53.22 171 THR A N 1
ATOM 1377 C CA . THR A 1 171 ? 1.931 1.921 2.608 1.00 53.22 171 THR A CA 1
ATOM 1378 C C . THR A 1 171 ? 2.748 0.757 3.154 1.00 53.22 171 THR A C 1
ATOM 1380 O O . THR A 1 171 ? 3.151 0.786 4.316 1.00 53.22 171 THR A O 1
ATOM 1383 N N . THR A 1 172 ? 2.971 -0.287 2.364 1.00 54.53 172 THR A N 1
ATOM 1384 C CA . THR A 1 172 ? 3.981 -1.303 2.689 1.00 54.53 172 THR A CA 1
ATOM 1385 C C . THR A 1 172 ? 5.119 -1.190 1.695 1.00 54.53 172 THR A C 1
ATOM 1387 O O . THR A 1 172 ? 4.876 -1.346 0.499 1.00 54.53 172 THR A O 1
ATOM 1390 N N . CYS A 1 173 ? 6.342 -0.991 2.177 1.00 47.75 173 CYS A N 1
ATOM 1391 C CA . CYS A 1 173 ? 7.521 -0.957 1.322 1.00 47.75 173 CYS A CA 1
ATOM 1392 C C . CYS A 1 173 ? 8.135 -2.362 1.230 1.00 47.75 173 CYS A C 1
ATOM 1394 O O . CYS A 1 173 ? 8.394 -3.000 2.253 1.00 47.75 173 CYS A O 1
ATOM 1396 N N . ASN A 1 174 ? 8.346 -2.858 0.011 1.00 46.78 174 ASN A N 1
ATOM 1397 C CA . ASN A 1 174 ? 9.017 -4.134 -0.243 1.00 46.78 174 ASN A CA 1
ATOM 1398 C C . ASN A 1 174 ? 10.521 -3.833 -0.386 1.00 46.78 174 ASN A C 1
ATOM 1400 O O . ASN A 1 174 ? 10.910 -3.210 -1.374 1.00 46.78 174 ASN A O 1
ATOM 1404 N N . LYS A 1 175 ? 11.345 -4.183 0.613 1.00 45.25 175 LYS A N 1
ATOM 1405 C CA . LYS A 1 175 ? 12.814 -4.080 0.506 1.00 45.25 175 LYS A CA 1
ATOM 1406 C C . LYS A 1 175 ? 13.400 -5.346 -0.095 1.00 45.25 175 LYS A C 1
ATOM 1408 O O . LYS A 1 175 ? 13.044 -6.433 0.408 1.00 45.25 175 LYS A O 1
#

Radius of gyration: 34.69 Å; chains: 1; bounding box: 45×62×101 Å

Foldseek 3Di:
DVVVVVVVVVVVVVVVVVVVVVVVVVVVVVVVCVVPPPDPVVVCCVVVVVVVVVVCVQFQADPVLVVVLVVLQVVLQVLLCPQPLQPPWHKAWDDCVVVVNGTNQGKTKIKTFGPDPDQCPVVNVVVLVVSVVSSVVSCVVVPVPPPVCQQQVPQPFDPPPDDDSGITIGIGGDD

InterPro domains:
  IPR043519 Nucleotidyltransferase superfamily [G3DSA:3.30.460.10] (68-167)
  IPR043519 Nucleotidyltransferase superfamily [SSF81301] (44-149)
  IPR054708 Poly(A) RNA polymerase, mitochondrial-like, central palm domain [PF22600] (51-141)

pLDDT: mean 72.41, std 17.0, range [37.0, 95.62]

Sequence (175 aa):
MVTIHLVLLLTLIWIWVLSDLHVLISQTLHCATGIISQGTTMNTYRVLEPTLKDILNGVQPLREDWVMRFKIIEELEDVVRSVESLRGATVEPFGSFVSNLFTRWGDLDISIVLSNGSFISSAGKKRKQNLLGDVQRALRQRSELLHLYSYLLHVDIHEKSMRSINHVYFTTCNK

Organism: Salix viminalis (NCBI:txid40686)